Protein AF-A0A426R3Q6-F1 (afdb_monomer_lite)

Secondary structure (DSSP, 8-state):
--------SS--TTSHHHHHHHHHHHHHHTTSTT-HHHHHHHHTTT---HHHHHHTT-

pLDDT: mean 87.71, std 16.42, range [35.72, 97.81]

Structure (mmCIF, N/CA/C/O backbone):
data_AF-A0A426R3Q6-F1
#
_entry.id   AF-A0A426R3Q6-F1
#
loop_
_atom_site.group_PDB
_atom_site.id
_atom_site.type_symbol
_atom_site.label_atom_id
_atom_site.label_alt_id
_atom_site.label_comp_id
_atom_site.label_asym_id
_atom_site.label_entity_id
_atom_site.label_seq_id
_atom_site.pdbx_PDB_ins_code
_atom_site.Cartn_x
_atom_site.Cartn_y
_atom_site.Cartn_z
_atom_site.occupancy
_atom_site.B_iso_or_equiv
_atom_site.auth_seq_id
_atom_site.auth_comp_id
_atom_site.auth_asym_id
_atom_site.auth_atom_id
_atom_site.pdbx_PDB_model_num
ATOM 1 N N . MET A 1 1 ? 33.142 -2.412 -28.738 1.00 35.72 1 MET A N 1
ATOM 2 C CA . MET A 1 1 ? 31.881 -3.152 -28.527 1.00 35.72 1 MET A CA 1
ATOM 3 C C . MET A 1 1 ? 31.885 -3.717 -27.117 1.00 35.72 1 MET A C 1
ATOM 5 O O . MET A 1 1 ? 32.593 -4.679 -26.868 1.00 35.72 1 MET A O 1
ATOM 9 N N . THR A 1 2 ? 31.196 -3.081 -26.169 1.00 41.84 2 THR A N 1
ATOM 10 C CA . THR A 1 2 ? 31.122 -3.558 -24.778 1.00 41.84 2 THR A CA 1
ATOM 11 C C . THR A 1 2 ? 29.951 -4.527 -24.627 1.00 41.84 2 THR A C 1
ATOM 13 O O . THR A 1 2 ? 28.812 -4.152 -24.353 1.00 41.84 2 THR A O 1
ATOM 16 N N . THR A 1 3 ? 30.240 -5.804 -24.854 1.00 48.91 3 THR A N 1
ATOM 17 C CA . THR A 1 3 ? 29.343 -6.930 -24.579 1.00 48.91 3 THR A CA 1
ATOM 18 C C . THR A 1 3 ? 29.090 -7.035 -23.072 1.00 48.91 3 THR A C 1
ATOM 20 O O . THR A 1 3 ? 29.983 -7.422 -22.322 1.00 48.91 3 THR A O 1
ATOM 23 N N . HIS A 1 4 ? 27.884 -6.677 -22.621 1.00 53.47 4 HIS A N 1
ATOM 24 C CA . HIS A 1 4 ? 27.429 -6.943 -21.252 1.00 53.47 4 HIS A CA 1
ATOM 25 C C . HIS A 1 4 ? 26.956 -8.405 -21.149 1.00 53.47 4 HIS A C 1
ATOM 27 O O . HIS A 1 4 ? 26.139 -8.823 -21.977 1.00 53.47 4 HIS A O 1
ATOM 33 N N . PRO A 1 5 ? 27.439 -9.193 -20.172 1.00 57.06 5 PRO A N 1
ATOM 34 C CA . PRO A 1 5 ? 27.057 -10.591 -20.037 1.00 57.06 5 PRO A CA 1
ATOM 35 C C . PRO A 1 5 ? 25.611 -10.724 -19.529 1.00 57.06 5 PRO A C 1
ATOM 37 O O . PRO A 1 5 ? 25.211 -10.073 -18.572 1.00 57.06 5 PRO A O 1
ATOM 40 N N . SER A 1 6 ? 24.843 -11.580 -20.209 1.00 52.31 6 SER A N 1
ATOM 41 C CA . SER A 1 6 ? 23.652 -12.320 -19.750 1.00 52.31 6 SER A CA 1
ATOM 42 C C . SER A 1 6 ? 22.676 -11.627 -18.769 1.00 52.31 6 SER A C 1
ATOM 44 O O . SER A 1 6 ? 22.818 -11.678 -17.548 1.00 52.31 6 SER A O 1
ATOM 46 N N . ARG A 1 7 ? 21.588 -11.074 -19.329 1.00 52.84 7 ARG A N 1
ATOM 47 C CA . ARG A 1 7 ? 20.404 -10.493 -18.655 1.00 52.84 7 ARG A CA 1
ATOM 48 C C . ARG A 1 7 ? 19.455 -11.552 -18.052 1.00 52.84 7 ARG A C 1
ATOM 50 O O . ARG A 1 7 ? 18.259 -11.515 -18.325 1.00 52.84 7 ARG A O 1
ATOM 57 N N . LEU A 1 8 ? 19.941 -12.514 -17.269 1.00 56.38 8 LEU A N 1
ATOM 58 C CA . LEU A 1 8 ? 19.103 -13.627 -16.777 1.00 56.38 8 LEU A CA 1
ATOM 59 C C . LEU A 1 8 ? 18.612 -13.510 -15.321 1.00 56.38 8 LEU A C 1
ATOM 61 O O . LEU A 1 8 ? 18.200 -14.509 -14.746 1.00 56.38 8 LEU A O 1
ATOM 65 N N . SER A 1 9 ? 18.589 -12.323 -14.698 1.00 65.31 9 SER A N 1
ATOM 66 C CA . SER A 1 9 ? 18.101 -12.240 -13.302 1.00 65.31 9 SER A CA 1
ATOM 67 C C . SER A 1 9 ? 17.352 -10.970 -12.886 1.00 65.31 9 SER A C 1
ATOM 69 O O . SER A 1 9 ? 16.517 -11.045 -11.991 1.00 65.31 9 SER A O 1
ATOM 71 N N . LYS A 1 10 ? 17.537 -9.814 -13.531 1.00 67.06 10 LYS A N 1
ATOM 72 C CA . LYS A 1 10 ? 16.727 -8.616 -13.244 1.00 67.06 10 LYS A CA 1
ATOM 73 C C . LYS A 1 10 ? 16.677 -7.687 -14.459 1.00 67.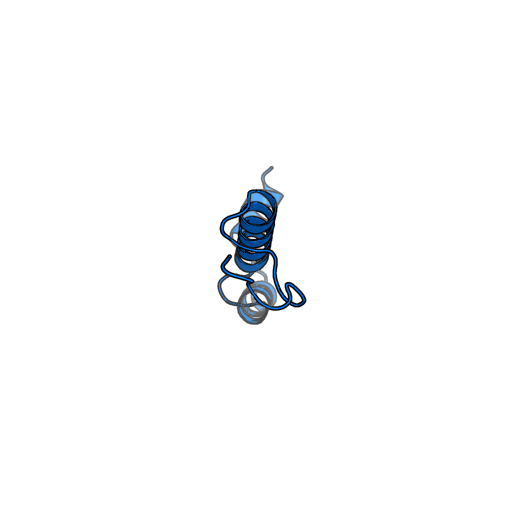06 10 LYS A C 1
ATOM 75 O O . LYS A 1 10 ? 17.677 -7.594 -15.174 1.00 67.06 10 LYS A O 1
ATOM 80 N N . PRO A 1 11 ? 15.543 -7.009 -14.710 1.00 81.25 11 PRO A N 1
ATOM 81 C CA . PRO A 1 11 ? 15.443 -5.991 -15.749 1.00 81.25 11 PRO A CA 1
ATOM 82 C C . PRO A 1 11 ? 16.501 -4.892 -15.578 1.00 81.25 11 PRO A C 1
ATOM 84 O O . PRO A 1 11 ? 16.725 -4.402 -14.474 1.00 81.25 11 PRO A O 1
ATOM 87 N N . ASP A 1 12 ? 17.139 -4.496 -16.678 1.00 89.12 12 ASP A N 1
ATOM 88 C CA . ASP A 1 12 ? 18.173 -3.456 -16.706 1.00 89.12 12 ASP A CA 1
ATOM 89 C C . ASP A 1 12 ? 17.586 -2.078 -16.355 1.00 89.12 12 ASP A C 1
ATOM 91 O O . ASP A 1 12 ? 16.767 -1.540 -17.109 1.00 89.12 12 ASP A O 1
ATOM 95 N N . ILE A 1 13 ? 18.020 -1.497 -15.231 1.00 91.44 13 ILE A N 1
ATOM 96 C CA . ILE A 1 13 ? 17.490 -0.245 -14.666 1.00 91.44 13 ILE A CA 1
ATOM 97 C C . ILE A 1 13 ? 17.664 0.976 -15.581 1.00 91.44 13 ILE A C 1
ATOM 99 O O . ILE A 1 13 ? 16.948 1.967 -15.437 1.00 91.44 13 ILE A O 1
ATOM 103 N N . HIS A 1 14 ? 18.577 0.930 -16.552 1.00 93.19 14 HIS A N 1
ATOM 104 C CA . HIS A 1 14 ? 18.771 2.038 -17.488 1.00 93.19 14 HIS A CA 1
ATOM 105 C C . HIS A 1 14 ? 17.784 2.009 -18.662 1.00 93.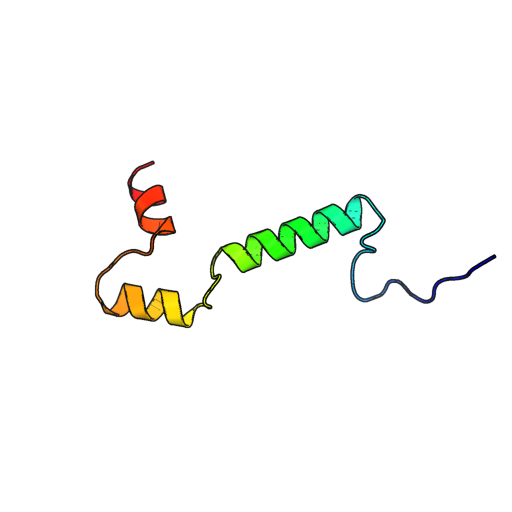19 14 HIS A C 1
ATOM 107 O O . HIS A 1 14 ? 17.684 2.980 -19.411 1.00 93.19 14 HIS A O 1
ATOM 113 N N . THR A 1 15 ? 16.984 0.949 -18.781 1.00 94.19 15 THR A N 1
ATOM 114 C CA . THR A 1 15 ? 15.907 0.833 -19.772 1.00 94.19 15 THR A CA 1
ATOM 115 C C . THR A 1 15 ? 14.565 1.282 -19.197 1.00 94.19 15 THR A C 1
ATOM 117 O O . THR A 1 15 ? 14.328 1.208 -17.992 1.00 94.19 15 THR A O 1
ATOM 120 N N . THR A 1 16 ? 13.628 1.693 -20.054 1.00 94.88 16 THR A N 1
ATOM 121 C CA . THR A 1 16 ? 12.247 1.993 -19.631 1.00 94.88 16 THR A CA 1
ATOM 122 C C . THR A 1 16 ? 11.587 0.793 -18.946 1.00 94.88 16 THR A C 1
ATOM 124 O O . THR A 1 16 ? 10.959 0.945 -17.900 1.00 94.88 16 THR A O 1
ATOM 127 N N . ALA A 1 17 ? 11.773 -0.409 -19.497 1.00 93.69 17 ALA A N 1
ATOM 128 C CA . ALA A 1 17 ? 11.225 -1.635 -18.927 1.00 93.69 17 ALA A CA 1
ATOM 129 C C . ALA A 1 17 ? 11.795 -1.928 -17.529 1.00 93.69 17 ALA A C 1
ATOM 131 O O . ALA A 1 17 ? 11.045 -2.300 -16.628 1.00 93.69 17 ALA A O 1
ATOM 132 N N . GLY A 1 18 ? 13.098 -1.717 -17.317 1.00 93.94 18 GLY A N 1
ATOM 133 C CA . GLY A 1 18 ? 13.704 -1.945 -16.007 1.00 93.94 18 GLY A CA 1
ATOM 134 C C . GLY A 1 18 ? 13.345 -0.898 -14.964 1.00 93.94 18 GLY A C 1
ATOM 135 O O . GLY A 1 18 ? 13.084 -1.264 -13.822 1.00 93.94 18 GLY A O 1
ATOM 136 N N . LYS A 1 19 ? 13.194 0.372 -15.355 1.00 94.94 19 LYS A N 1
ATOM 137 C CA . LYS A 1 19 ? 12.625 1.405 -14.470 1.00 94.94 19 LYS A CA 1
ATOM 138 C C . LYS A 1 19 ? 11.210 1.046 -14.022 1.00 94.94 19 LYS A C 1
ATOM 140 O O . LYS A 1 19 ? 10.879 1.195 -12.849 1.00 94.94 19 LYS A O 1
ATOM 145 N N . LEU A 1 20 ? 10.379 0.539 -14.937 1.00 96.06 20 LEU A N 1
ATOM 146 C CA . LEU A 1 20 ? 9.020 0.104 -14.611 1.00 96.06 20 LEU A CA 1
ATOM 147 C C . LEU A 1 20 ? 9.014 -1.095 -13.651 1.00 96.06 20 LEU A C 1
ATOM 149 O O . LEU A 1 20 ? 8.197 -1.138 -12.733 1.00 96.06 20 LEU A O 1
ATOM 153 N N . ALA A 1 21 ? 9.918 -2.055 -13.846 1.00 95.19 21 ALA A N 1
ATOM 154 C CA . ALA A 1 21 ? 10.050 -3.203 -12.956 1.00 95.19 21 ALA A CA 1
ATOM 155 C C . ALA A 1 21 ? 10.493 -2.795 -11.541 1.00 95.19 21 ALA A C 1
ATOM 157 O O . ALA A 1 21 ? 9.891 -3.237 -10.565 1.00 95.19 21 ALA A O 1
ATOM 158 N N . ASP A 1 22 ? 11.484 -1.908 -11.427 1.00 94.75 22 ASP A N 1
ATOM 159 C CA . ASP A 1 22 ? 11.934 -1.364 -10.140 1.00 94.75 22 ASP A CA 1
ATOM 160 C C . ASP A 1 22 ? 10.813 -0.594 -9.429 1.00 94.75 22 ASP A C 1
ATOM 162 O O . ASP A 1 22 ? 10.538 -0.837 -8.254 1.00 94.75 22 ASP A O 1
ATOM 166 N N . LEU A 1 23 ? 10.076 0.257 -10.153 1.00 96.38 23 LEU A N 1
ATOM 167 C CA . LEU A 1 23 ? 8.917 0.964 -9.604 1.00 96.38 23 LEU A CA 1
ATOM 168 C C . LEU A 1 23 ? 7.862 0.000 -9.041 1.00 96.38 23 LEU A C 1
ATOM 170 O O . LEU A 1 23 ? 7.340 0.230 -7.949 1.00 96.38 23 LEU A O 1
ATOM 174 N N . ARG A 1 24 ? 7.542 -1.074 -9.771 1.00 96.06 24 ARG A N 1
ATOM 175 C CA . ARG A 1 24 ? 6.579 -2.093 -9.321 1.00 96.06 24 ARG A CA 1
ATOM 176 C C . ARG A 1 24 ? 7.066 -2.799 -8.061 1.00 96.06 24 ARG A C 1
ATOM 178 O O . ARG A 1 24 ? 6.313 -2.871 -7.097 1.00 96.06 24 ARG A O 1
ATOM 185 N N . SER A 1 25 ? 8.332 -3.208 -8.030 1.00 94.50 25 SER A N 1
ATOM 186 C CA . SER A 1 25 ? 8.925 -3.863 -6.860 1.00 94.50 25 SER A CA 1
ATOM 187 C C 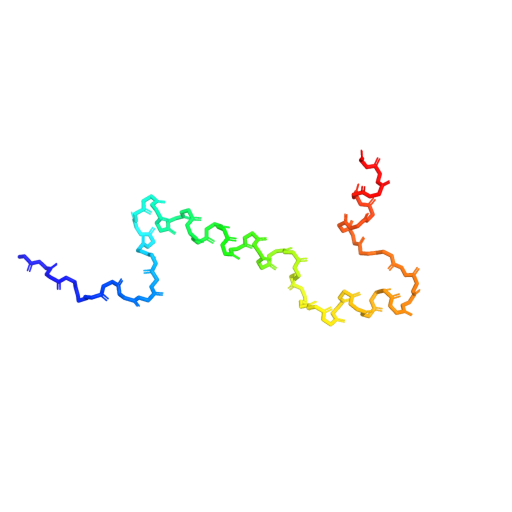. SER A 1 25 ? 8.898 -2.961 -5.619 1.00 94.50 25 SER A C 1
ATOM 189 O O . SER A 1 25 ? 8.491 -3.391 -4.540 1.00 94.50 25 SER A O 1
ATOM 191 N N . ARG A 1 26 ? 9.233 -1.673 -5.766 1.00 95.06 26 ARG A N 1
ATOM 192 C CA . ARG A 1 26 ? 9.135 -0.699 -4.665 1.00 95.06 26 ARG A CA 1
ATOM 193 C C . ARG A 1 26 ? 7.694 -0.474 -4.216 1.00 95.06 26 ARG A C 1
ATOM 195 O O . ARG A 1 26 ? 7.444 -0.330 -3.022 1.00 95.06 26 ARG A O 1
ATOM 202 N N . ARG A 1 27 ? 6.743 -0.446 -5.154 1.00 96.56 27 ARG A N 1
ATOM 203 C CA . ARG A 1 27 ? 5.312 -0.316 -4.849 1.00 96.56 27 ARG A CA 1
ATOM 204 C C . ARG A 1 27 ? 4.795 -1.509 -4.044 1.00 96.56 27 ARG A C 1
ATOM 206 O O . ARG A 1 27 ? 4.006 -1.300 -3.129 1.00 96.56 27 ARG A O 1
ATOM 213 N N . GLU A 1 28 ? 5.224 -2.724 -4.374 1.00 94.81 28 GLU A N 1
ATOM 214 C CA . GLU A 1 28 ? 4.883 -3.936 -3.619 1.00 94.81 28 GLU A CA 1
ATOM 215 C C . GLU A 1 28 ? 5.481 -3.891 -2.211 1.00 94.81 28 GLU A C 1
ATOM 217 O O . GLU A 1 28 ? 4.750 -4.037 -1.234 1.00 94.81 28 GLU A O 1
ATOM 222 N N . ALA A 1 29 ? 6.772 -3.570 -2.086 1.00 93.50 29 ALA A N 1
ATOM 223 C CA . ALA A 1 29 ? 7.430 -3.420 -0.786 1.00 93.50 29 ALA A CA 1
ATOM 224 C C . ALA A 1 29 ? 6.761 -2.348 0.100 1.00 93.50 29 ALA A C 1
ATOM 226 O O . ALA A 1 29 ? 6.654 -2.508 1.315 1.00 93.50 29 ALA A O 1
ATOM 227 N N . ALA A 1 30 ? 6.247 -1.275 -0.506 1.00 95.12 30 ALA A N 1
ATOM 228 C CA . ALA A 1 30 ? 5.534 -0.214 0.200 1.00 95.12 30 ALA A CA 1
ATOM 229 C C . ALA A 1 30 ? 4.177 -0.648 0.793 1.00 95.12 30 ALA A C 1
ATOM 231 O O . ALA A 1 30 ? 3.614 0.101 1.590 1.00 95.12 30 ALA A O 1
ATOM 232 N N . MET A 1 31 ? 3.640 -1.826 0.443 1.00 93.38 31 MET A N 1
ATOM 233 C CA . MET A 1 31 ? 2.420 -2.358 1.072 1.00 93.38 31 MET A CA 1
ATOM 234 C C . MET A 1 31 ? 2.668 -2.836 2.505 1.00 93.38 31 MET A C 1
ATOM 236 O O . MET A 1 31 ? 1.789 -2.697 3.353 1.00 93.38 31 MET A O 1
ATOM 240 N N . ALA A 1 32 ? 3.872 -3.338 2.786 1.00 94.50 32 ALA A N 1
ATOM 241 C CA . ALA A 1 32 ? 4.288 -3.809 4.103 1.00 94.50 32 ALA A CA 1
ATOM 242 C C . ALA A 1 32 ? 5.668 -3.226 4.469 1.00 94.50 32 ALA A C 1
ATOM 244 O O . ALA A 1 32 ? 6.639 -3.968 4.618 1.00 94.50 32 ALA A O 1
ATOM 245 N N . PRO A 1 33 ? 5.785 -1.895 4.649 1.00 92.12 33 PRO A N 1
ATOM 246 C CA . PRO A 1 33 ? 7.078 -1.222 4.811 1.00 92.12 33 PRO A CA 1
ATOM 247 C C . PRO A 1 33 ? 7.814 -1.619 6.100 1.00 92.12 33 PRO A C 1
ATOM 249 O O . PRO A 1 33 ? 9.022 -1.440 6.206 1.00 92.12 33 PRO A O 1
ATOM 252 N N . SER A 1 34 ? 7.090 -2.159 7.084 1.00 93.25 34 SER A N 1
ATOM 253 C CA . SER A 1 34 ? 7.636 -2.686 8.342 1.00 93.25 34 SER A CA 1
ATOM 254 C C . SER A 1 34 ? 7.534 -4.217 8.437 1.00 93.25 34 SER A C 1
ATOM 256 O O . SER A 1 34 ? 7.663 -4.771 9.527 1.00 93.25 34 SER A O 1
ATOM 258 N N . GLY A 1 35 ? 7.292 -4.893 7.308 1.00 92.94 35 GLY A N 1
ATOM 259 C CA . GLY A 1 35 ? 7.057 -6.333 7.222 1.00 92.94 35 GLY A CA 1
ATOM 260 C C . GLY A 1 35 ? 5.643 -6.757 7.633 1.00 92.94 35 GLY A C 1
ATOM 261 O O . GLY A 1 35 ? 4.911 -6.021 8.297 1.00 92.94 35 GLY A O 1
ATOM 262 N N . GLU A 1 36 ? 5.264 -7.977 7.253 1.00 94.44 36 GLU A N 1
ATOM 263 C CA . GLU A 1 36 ? 3.930 -8.537 7.522 1.00 94.44 36 GLU A CA 1
ATOM 264 C C . GLU A 1 36 ? 3.653 -8.707 9.022 1.00 94.44 36 GLU A C 1
ATOM 266 O O . GLU A 1 36 ? 2.554 -8.420 9.491 1.00 94.44 36 GLU A O 1
ATOM 271 N N . ALA A 1 37 ? 4.678 -9.033 9.815 1.00 95.56 37 ALA A N 1
ATOM 272 C CA . ALA A 1 37 ? 4.550 -9.168 11.266 1.00 95.56 37 ALA A CA 1
ATOM 273 C C . ALA A 1 37 ? 4.074 -7.874 11.958 1.00 95.56 37 ALA A C 1
ATOM 275 O O . ALA A 1 37 ? 3.439 -7.919 13.012 1.00 95.56 37 ALA A 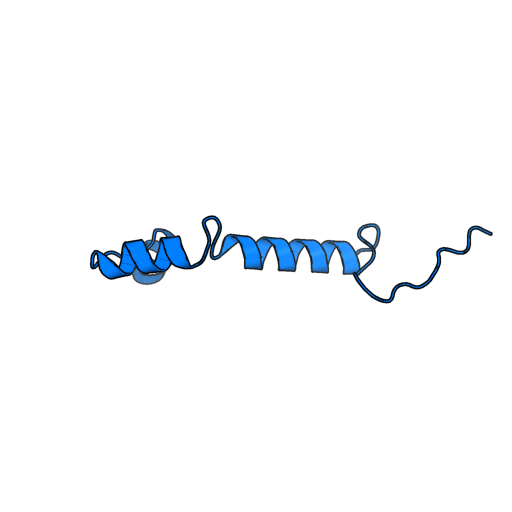O 1
ATOM 276 N N . ALA A 1 38 ? 4.386 -6.696 11.403 1.00 94.88 38 ALA A N 1
ATOM 277 C CA . ALA A 1 38 ? 3.901 -5.430 11.948 1.00 94.88 38 ALA A CA 1
ATOM 278 C C . ALA A 1 38 ? 2.397 -5.240 11.697 1.00 94.88 38 ALA A C 1
ATOM 280 O O . ALA A 1 38 ? 1.701 -4.712 12.563 1.00 94.88 38 ALA A O 1
ATOM 281 N N . ILE A 1 39 ? 1.905 -5.698 10.543 1.00 95.62 39 ILE A N 1
ATOM 282 C CA . ILE A 1 39 ? 0.483 -5.689 10.184 1.00 95.62 39 ILE A CA 1
ATOM 283 C C . ILE A 1 39 ? -0.277 -6.631 11.123 1.00 95.62 39 ILE A C 1
ATOM 285 O O . ILE A 1 39 ? -1.207 -6.200 11.804 1.00 95.62 39 ILE A O 1
ATOM 289 N N . GLU A 1 40 ? 0.208 -7.864 11.271 1.00 96.06 40 GLU A N 1
ATOM 290 C CA . GLU A 1 40 ? -0.388 -8.869 12.156 1.00 96.06 40 GLU A CA 1
ATOM 291 C C . GLU A 1 40 ? -0.461 -8.386 13.614 1.00 96.06 40 GLU A C 1
ATOM 293 O O . GLU A 1 40 ? -1.497 -8.504 14.262 1.00 96.06 40 GLU A O 1
ATOM 298 N N . LYS A 1 41 ? 0.591 -7.733 14.130 1.00 96.81 41 LYS A N 1
ATOM 299 C CA . LYS A 1 41 ? 0.582 -7.133 15.479 1.00 96.81 41 LYS A CA 1
ATOM 300 C C . LYS A 1 41 ? -0.476 -6.043 15.660 1.00 96.81 41 LYS A C 1
ATOM 302 O O . LYS A 1 41 ? -0.921 -5.816 16.786 1.00 96.81 41 LYS A O 1
ATOM 307 N N . VAL A 1 42 ? -0.820 -5.306 14.605 1.00 96.88 42 VAL A N 1
ATOM 308 C CA . VAL A 1 42 ? -1.873 -4.279 14.648 1.00 96.88 42 VAL A CA 1
ATOM 309 C C . VAL A 1 42 ? -3.246 -4.947 14.638 1.00 96.88 42 VAL A C 1
ATOM 311 O O . VAL A 1 42 ? -4.088 -4.600 15.470 1.00 96.88 42 VAL A O 1
ATOM 314 N N . HIS A 1 43 ? -3.430 -5.959 13.789 1.00 97.19 43 HIS A N 1
ATOM 315 C CA . HIS A 1 43 ? -4.660 -6.751 13.722 1.00 97.19 43 HIS A CA 1
ATOM 316 C C . HIS A 1 43 ? -4.933 -7.525 15.013 1.00 97.19 43 HIS A C 1
ATOM 318 O O . HIS A 1 43 ? -6.053 -7.493 15.512 1.00 97.19 43 HIS A O 1
ATOM 324 N N . ALA A 1 44 ? -3.907 -8.110 15.635 1.00 97.62 44 ALA A N 1
ATOM 325 C CA . ALA A 1 44 ? -4.008 -8.793 16.928 1.00 97.62 44 ALA A CA 1
ATOM 326 C C . ALA A 1 44 ? -4.474 -7.868 18.068 1.00 97.62 44 ALA A C 1
ATOM 328 O O . ALA 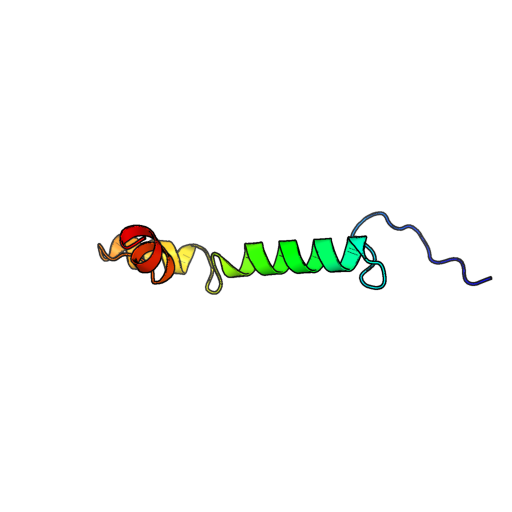A 1 44 ? -5.010 -8.329 19.072 1.00 97.62 44 ALA A O 1
ATOM 329 N N . LYS A 1 45 ? -4.303 -6.547 17.918 1.00 96.81 45 LYS A N 1
ATOM 330 C CA . LYS A 1 45 ? -4.820 -5.533 18.854 1.00 96.81 45 LYS A CA 1
ATOM 331 C C . LYS A 1 45 ? -6.251 -5.085 18.524 1.00 96.81 45 LYS A C 1
ATOM 333 O O . LYS A 1 45 ? -6.724 -4.127 19.133 1.00 96.81 45 LYS A O 1
ATOM 338 N N . GLY A 1 46 ? -6.909 -5.705 17.543 1.00 97.12 46 GLY A N 1
ATOM 339 C CA . GLY A 1 46 ? -8.237 -5.321 17.059 1.00 97.12 46 GLY A CA 1
ATOM 340 C C . GLY A 1 46 ? -8.257 -3.988 16.307 1.00 97.12 46 GLY A C 1
ATOM 341 O O . GLY A 1 46 ? -9.290 -3.325 16.259 1.00 97.12 46 GLY A O 1
ATOM 342 N N . LYS A 1 47 ? -7.113 -3.544 15.768 1.00 97.69 47 LYS A N 1
ATOM 343 C CA . LYS A 1 47 ? -6.986 -2.267 15.053 1.00 97.69 47 LYS A CA 1
ATOM 344 C C . LYS A 1 47 ? -6.751 -2.497 13.564 1.00 97.69 47 LYS A C 1
ATOM 346 O O . LYS A 1 47 ? -6.165 -3.499 13.174 1.00 97.69 47 LYS A O 1
ATOM 351 N N . LEU A 1 48 ? -7.143 -1.515 12.754 1.00 96.12 48 LEU A N 1
ATOM 352 C CA . LEU A 1 48 ? -6.800 -1.434 11.334 1.00 96.12 48 LEU A CA 1
ATOM 353 C C . LEU A 1 48 ? -5.459 -0.713 11.140 1.00 96.12 48 LEU A C 1
ATOM 355 O O . LEU A 1 48 ? -5.132 0.244 11.853 1.00 96.12 48 LEU A O 1
ATOM 359 N N . THR A 1 49 ? -4.695 -1.126 10.134 1.00 96.94 49 THR A N 1
ATOM 360 C CA . THR A 1 49 ? -3.502 -0.412 9.666 1.00 96.94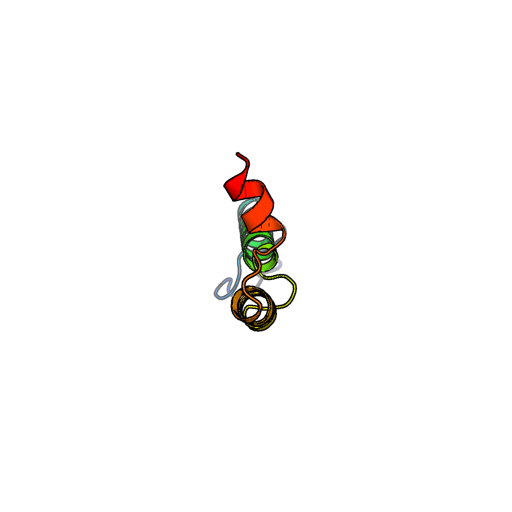 49 THR A CA 1
ATOM 361 C C . THR A 1 49 ? -3.863 0.963 9.092 1.00 96.94 49 THR A C 1
ATOM 363 O O . THR A 1 49 ? -5.019 1.280 8.810 1.00 96.94 49 THR A O 1
ATOM 366 N N . ALA A 1 50 ? -2.865 1.836 8.908 1.00 95.88 50 ALA A N 1
ATOM 367 C CA . ALA A 1 50 ? -3.094 3.157 8.315 1.00 95.88 50 ALA A CA 1
ATOM 368 C C . ALA A 1 50 ? -3.715 3.076 6.908 1.00 95.88 50 ALA A C 1
ATOM 370 O O . ALA A 1 50 ? -4.631 3.835 6.607 1.00 95.88 50 ALA A O 1
ATOM 371 N N . ARG A 1 51 ? -3.260 2.129 6.079 1.00 95.69 51 ARG A N 1
ATOM 372 C CA . ARG A 1 51 ? -3.791 1.915 4.728 1.00 95.69 51 ARG A CA 1
ATOM 373 C C . ARG A 1 51 ? -5.230 1.405 4.756 1.00 95.69 51 ARG A C 1
ATOM 375 O O . ARG A 1 51 ? -6.064 1.931 4.030 1.00 95.69 51 ARG A O 1
ATOM 382 N N . GLU A 1 52 ? -5.527 0.431 5.611 1.00 96.44 52 GLU A N 1
ATOM 383 C CA . GLU A 1 52 ? -6.884 -0.113 5.758 1.00 96.44 52 GLU A CA 1
ATOM 384 C C . GLU A 1 52 ? -7.878 0.945 6.233 1.00 96.44 52 GLU A C 1
ATOM 386 O O . GLU A 1 52 ? -8.998 0.979 5.744 1.00 96.44 52 GLU A O 1
ATOM 391 N N . ARG A 1 53 ? -7.466 1.864 7.116 1.00 97.81 53 ARG A N 1
ATOM 392 C CA . ARG A 1 53 ? -8.322 2.988 7.530 1.00 97.81 53 ARG A CA 1
ATOM 393 C C . ARG A 1 53 ? -8.701 3.908 6.371 1.00 97.81 53 ARG A C 1
ATOM 395 O O . ARG A 1 53 ? -9.827 4.382 6.335 1.00 97.81 53 ARG A O 1
ATOM 402 N N . ILE A 1 54 ? -7.780 4.157 5.439 1.00 97.25 54 ILE A N 1
ATOM 403 C CA . ILE A 1 54 ? -8.067 4.952 4.235 1.00 97.25 54 ILE A CA 1
ATOM 404 C C . ILE A 1 54 ? -9.017 4.183 3.313 1.00 97.25 54 ILE A C 1
ATOM 406 O O . ILE A 1 54 ? -9.981 4.755 2.825 1.00 97.25 54 ILE A O 1
ATOM 410 N N . LEU A 1 55 ? -8.772 2.887 3.103 1.00 96.56 55 LEU A N 1
ATOM 411 C CA . LEU A 1 55 ? -9.622 2.043 2.257 1.00 96.56 55 LEU A CA 1
ATOM 412 C C . LEU A 1 55 ? -11.027 1.832 2.829 1.00 96.56 55 LEU A C 1
ATOM 414 O O . LEU A 1 55 ? -11.955 1.655 2.064 1.00 96.56 55 LEU A O 1
ATOM 418 N N . ALA A 1 56 ? -11.191 1.844 4.151 1.00 96.44 56 ALA A N 1
ATOM 419 C CA . ALA A 1 56 ? -12.505 1.754 4.782 1.00 96.44 56 ALA A CA 1
ATOM 420 C C . ALA A 1 56 ? -13.323 3.053 4.656 1.00 96.44 56 ALA A C 1
ATOM 422 O O . ALA A 1 56 ? -14.523 3.040 4.916 1.00 96.44 56 ALA A O 1
ATOM 423 N N . LEU A 1 57 ? -12.671 4.172 4.321 1.00 97.12 57 LEU A N 1
ATOM 424 C CA . LEU A 1 57 ? -13.309 5.478 4.167 1.00 97.12 57 LEU A CA 1
ATOM 425 C C . LEU A 1 57 ? -13.725 5.775 2.718 1.00 97.12 57 LEU A C 1
ATOM 427 O O . LEU A 1 57 ? -14.687 6.513 2.517 1.00 97.12 57 LEU A O 1
ATOM 431 N N . LEU A 1 58 ? -12.963 5.271 1.742 1.00 92.25 58 LEU A N 1
ATOM 432 C CA . LEU A 1 58 ? -13.163 5.492 0.304 1.00 92.25 58 LEU A CA 1
ATOM 433 C C . LEU A 1 58 ? -14.069 4.422 -0.307 1.00 92.25 58 LEU A C 1
ATOM 435 O O . LEU A 1 58 ? -14.869 4.799 -1.190 1.00 92.25 58 LEU A O 1
#

Radius of gyration: 18.16 Å; chains: 1; bounding box: 45×19×47 Å

Foldseek 3Di:
DDDDDDPPDAPDCVDPVRVVVVVVVVVVCVVAVPDPVVQVVQVVVVHHDPVVVVVVVD

Sequence (58 aa):
MTTHPSRLSKPDIHTTAGKLADLRSRREAAMAPSGEAAIEKVHAKGKLTARERILALL